Protein AF-A0A1F6FWS7-F1 (afdb_monomer_lite)

Secondary structure (DSSP, 8-state):
--GGG--BHHHHB--TT----EESEEEEETTEEEEEETTEEEEEEB-S-HHHHHHHHIIIIISTT---SS-PEEHHHHHH-B---HHHHHHHHHHHHHHHHHHHTT---S---GGGHHHHHHHHHTSTTHHHHT-

Radius of gyration: 20.65 Å; chains: 1; bounding box: 44×32×55 Å

Foldseek 3Di:
DPCLQVDALVNFKACPPPPDFWAQDWDLDDQWIWTHDPNDTDTIGGPDDSVQVRVLCCVPPVPPPPPPPPDIDGPVCNGRDGGHPVVVVVLVVLLVVLVVLCVVVVQDDPDDDSVCSVVSVVSSVVDPCSVVVPD

pLDDT: mean 80.65, std 11.45, range [44.31, 91.19]

Sequence (135 aa):
MLALEEVKLTDLVDFSGVMMQKFDDLVVEGGDLVLTKDKKKFLCKIKNDKNLVKQTIADKFNDNKLKLKDKEIILSDLKEMSVIDFDKQKELKNYIDDLVFALYFNARIDEIGLDKAEKIKKKCAENKFYAIMKK

Organism: NCBI:txid1798564

Structure (mmCIF, N/CA/C/O backbone):
data_AF-A0A1F6FWS7-F1
#
_entry.id   AF-A0A1F6FWS7-F1
#
loop_
_atom_site.group_PDB
_atom_site.id
_atom_site.type_symbol
_atom_site.label_atom_id
_atom_site.label_alt_id
_atom_site.label_comp_id
_atom_site.label_asym_id
_atom_site.label_entity_id
_atom_site.label_seq_id
_atom_site.pdbx_PDB_ins_code
_atom_site.Cartn_x
_atom_site.Cartn_y
_atom_site.Cartn_z
_atom_site.occupancy
_atom_site.B_iso_or_equiv
_atom_site.auth_seq_id
_atom_site.auth_comp_id
_atom_site.auth_asym_id
_atom_site.auth_atom_id
_atom_site.pdbx_PDB_model_num
ATOM 1 N N . MET A 1 1 ? -8.424 1.364 -16.333 1.00 49.31 1 MET A N 1
ATOM 2 C CA . MET A 1 1 ? -7.740 1.566 -15.039 1.00 49.31 1 MET A CA 1
ATOM 3 C C . MET A 1 1 ? -6.976 0.300 -14.714 1.00 49.31 1 MET A C 1
ATOM 5 O O . MET A 1 1 ? -7.469 -0.777 -15.019 1.00 49.31 1 MET A O 1
ATOM 9 N N . LEU A 1 2 ? -5.765 0.420 -14.178 1.00 54.97 2 LEU A N 1
ATOM 10 C CA . LEU A 1 2 ? -5.060 -0.721 -13.594 1.00 54.97 2 LEU A CA 1
ATOM 11 C C . LEU A 1 2 ? -5.875 -1.116 -12.353 1.00 54.97 2 LEU A C 1
ATOM 13 O O . LEU A 1 2 ? -6.177 -0.225 -11.568 1.00 54.97 2 LEU A O 1
ATOM 17 N N . ALA A 1 3 ? -6.259 -2.383 -12.177 1.00 61.31 3 ALA A N 1
ATOM 18 C CA . ALA A 1 3 ? -7.148 -2.867 -11.099 1.00 61.31 3 ALA A CA 1
ATOM 19 C C . ALA A 1 3 ? -6.619 -2.653 -9.652 1.00 61.31 3 ALA A C 1
ATOM 21 O O . ALA A 1 3 ? -7.130 -3.213 -8.691 1.00 61.31 3 ALA A O 1
ATOM 22 N N . LEU A 1 4 ? -5.587 -1.824 -9.484 1.00 63.62 4 LEU A N 1
ATOM 23 C CA . LEU A 1 4 ? -4.988 -1.394 -8.221 1.00 63.62 4 LEU A CA 1
ATOM 24 C C . LEU A 1 4 ? -5.943 -0.563 -7.347 1.00 63.62 4 LEU A C 1
ATOM 26 O O . LEU A 1 4 ? -5.666 -0.377 -6.169 1.00 63.62 4 LEU A O 1
ATOM 30 N N . GLU A 1 5 ? -7.044 -0.064 -7.910 1.00 62.97 5 GLU A N 1
ATOM 31 C CA . GLU A 1 5 ? -8.068 0.714 -7.198 1.00 62.97 5 GLU A CA 1
ATOM 32 C C . GLU A 1 5 ? -9.174 -0.167 -6.580 1.00 62.97 5 GLU A C 1
ATOM 34 O O . GLU A 1 5 ? -10.040 0.342 -5.871 1.00 62.97 5 GLU A O 1
ATOM 39 N N . GLU A 1 6 ? -9.159 -1.483 -6.834 1.00 72.25 6 GLU A N 1
ATOM 40 C CA . GLU A 1 6 ? -10.216 -2.407 -6.390 1.00 72.25 6 GLU A CA 1
ATOM 41 C C . GLU A 1 6 ? -10.025 -2.923 -4.956 1.00 72.25 6 GLU A C 1
ATOM 43 O O . GLU A 1 6 ? -10.967 -3.466 -4.377 1.00 72.25 6 GLU A O 1
ATOM 48 N N . VAL A 1 7 ? -8.836 -2.746 -4.367 1.00 82.19 7 VAL A N 1
ATOM 49 C CA . VAL A 1 7 ? -8.553 -3.185 -2.993 1.00 82.19 7 VAL A CA 1
ATOM 50 C C . VAL A 1 7 ? -9.325 -2.307 -2.018 1.00 82.19 7 VAL A C 1
ATOM 52 O O . VAL A 1 7 ? -9.192 -1.084 -2.031 1.00 82.19 7 VAL A O 1
ATOM 55 N N . LYS A 1 8 ? -10.116 -2.919 -1.137 1.00 86.88 8 LYS A N 1
ATOM 56 C CA . LYS A 1 8 ? -10.850 -2.212 -0.087 1.00 86.88 8 LYS A CA 1
ATOM 57 C C . LYS A 1 8 ? -10.149 -2.340 1.255 1.00 86.88 8 LYS A C 1
ATOM 59 O O . LYS A 1 8 ? -9.414 -3.288 1.525 1.00 86.88 8 LYS A O 1
ATOM 64 N N . LEU A 1 9 ? -10.448 -1.420 2.168 1.00 86.44 9 LEU A N 1
ATOM 65 C CA . LEU A 1 9 ? -9.922 -1.483 3.533 1.00 86.44 9 LEU A CA 1
ATOM 66 C C . LEU A 1 9 ? -10.370 -2.760 4.269 1.00 86.44 9 LEU A C 1
ATOM 68 O O . LEU A 1 9 ? -9.658 -3.249 5.140 1.00 86.44 9 LEU A O 1
ATOM 72 N N . THR A 1 10 ? -11.511 -3.340 3.888 1.00 89.19 10 THR A N 1
ATOM 73 C CA . THR A 1 10 ? -12.003 -4.644 4.374 1.00 89.19 10 THR A CA 1
ATOM 74 C C . THR A 1 10 ? -11.129 -5.833 3.981 1.00 89.19 10 THR A C 1
ATOM 76 O O . THR A 1 10 ? -11.101 -6.834 4.706 1.00 89.19 10 THR A O 1
ATOM 79 N N . ASP A 1 11 ? -10.391 -5.724 2.879 1.00 86.94 11 ASP A N 1
ATOM 80 C CA . ASP A 1 11 ? -9.445 -6.752 2.444 1.00 86.94 11 ASP A CA 1
ATOM 81 C C . ASP A 1 11 ? -8.170 -6.719 3.299 1.00 86.94 11 ASP A C 1
ATOM 83 O O . ASP A 1 11 ? -7.516 -7.744 3.507 1.00 86.94 11 ASP A O 1
ATOM 87 N N . LEU A 1 12 ? -7.846 -5.548 3.859 1.00 86.75 12 LEU A N 1
ATOM 88 C CA . LEU A 1 12 ? -6.642 -5.316 4.656 1.00 86.75 12 LEU A CA 1
ATOM 89 C C . LEU A 1 12 ? -6.886 -5.372 6.167 1.00 86.75 12 LEU A C 1
ATOM 91 O O . LEU A 1 12 ? -5.961 -5.688 6.912 1.00 86.75 12 LEU A O 1
ATOM 95 N N . VAL A 1 13 ? -8.100 -5.087 6.642 1.00 89.50 13 VAL A N 1
ATOM 96 C CA . VAL A 1 13 ? -8.433 -4.972 8.071 1.00 89.50 13 VAL A CA 1
ATOM 97 C C . VAL A 1 13 ? -9.654 -5.819 8.424 1.00 89.50 13 VAL A C 1
ATOM 99 O O . VAL A 1 13 ? -10.649 -5.868 7.702 1.00 89.50 13 VAL A O 1
ATOM 102 N N . ASP A 1 14 ? -9.591 -6.504 9.564 1.00 90.31 14 ASP A N 1
ATOM 103 C CA . ASP A 1 14 ? -10.701 -7.274 10.106 1.00 90.31 14 ASP A CA 1
ATOM 104 C C . ASP A 1 14 ? -11.656 -6.411 10.943 1.00 90.31 14 ASP A C 1
ATOM 106 O O . ASP A 1 14 ? -11.343 -6.028 12.070 1.00 90.31 14 ASP A O 1
ATOM 110 N N . PHE A 1 15 ? -12.848 -6.153 10.399 1.00 87.94 15 PHE A N 1
ATOM 111 C CA . PHE A 1 15 ? -13.936 -5.443 11.080 1.00 87.94 15 PHE A CA 1
ATOM 112 C C . PHE A 1 15 ? -15.013 -6.377 11.667 1.00 87.94 15 PHE A C 1
ATOM 114 O O . PHE A 1 15 ? -16.057 -5.894 12.106 1.00 87.94 1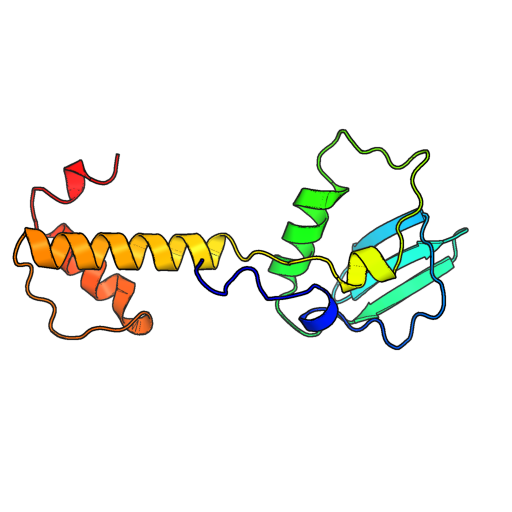5 PHE A O 1
ATOM 121 N N . SER A 1 16 ? -14.822 -7.703 1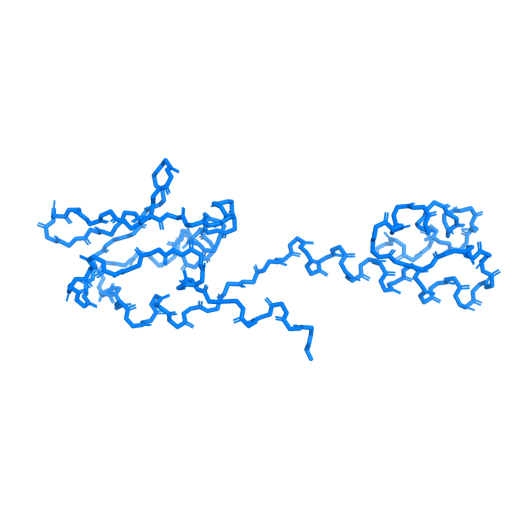1.651 1.00 83.81 16 SER A N 1
ATOM 122 C CA . SER A 1 16 ? -15.849 -8.679 12.068 1.00 83.81 16 SER A CA 1
ATOM 123 C C . SER A 1 16 ? -16.295 -8.525 13.528 1.00 83.81 16 SER A C 1
ATOM 125 O O . SER A 1 16 ? -17.464 -8.739 13.842 1.00 83.81 16 SER A O 1
ATOM 127 N N . GLY A 1 17 ? -15.394 -8.085 14.411 1.00 78.75 17 GLY A N 1
ATOM 128 C CA . GLY A 1 17 ? -15.679 -7.855 15.831 1.00 78.75 17 GLY A CA 1
ATOM 129 C C . GLY A 1 17 ? -16.375 -6.526 16.146 1.00 78.75 17 GLY A C 1
ATOM 130 O O . GLY A 1 17 ? -16.652 -6.244 17.311 1.00 78.75 17 GLY A O 1
ATOM 131 N N . VAL A 1 18 ? -16.648 -5.688 15.142 1.00 84.75 18 VAL A N 1
ATOM 132 C CA . VAL A 1 18 ? -17.138 -4.321 15.341 1.00 84.75 18 VAL A CA 1
ATOM 133 C C . VAL A 1 18 ? -18.630 -4.228 15.028 1.00 84.75 18 VAL A C 1
ATOM 135 O O . VAL A 1 18 ? -19.041 -4.220 13.870 1.00 84.75 18 VAL A O 1
ATOM 138 N N . MET A 1 19 ? -19.453 -4.116 16.074 1.00 81.38 19 MET A N 1
ATOM 139 C CA . MET A 1 19 ? -20.909 -3.930 15.940 1.00 81.38 19 MET A CA 1
ATOM 140 C C . MET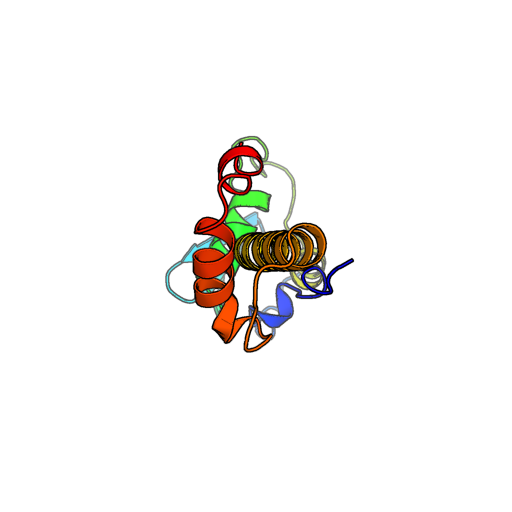 A 1 19 ? -21.327 -2.456 15.834 1.00 81.38 19 MET A C 1
ATOM 142 O O . MET A 1 19 ? -22.432 -2.146 15.389 1.00 81.38 19 MET A O 1
ATOM 146 N N . MET A 1 20 ? -20.463 -1.537 16.266 1.00 85.12 20 MET A N 1
ATOM 147 C CA . MET A 1 20 ? -20.762 -0.109 16.309 1.00 85.12 20 MET A CA 1
ATOM 148 C C . MET A 1 20 ? -20.640 0.516 14.917 1.00 85.12 20 MET A C 1
ATOM 150 O O . MET A 1 20 ? -19.681 0.262 14.198 1.00 85.12 20 MET A O 1
ATOM 154 N N . GLN A 1 21 ? -21.619 1.335 14.535 1.00 85.19 21 GLN A N 1
ATOM 155 C CA . GLN A 1 21 ? -21.689 1.912 13.187 1.00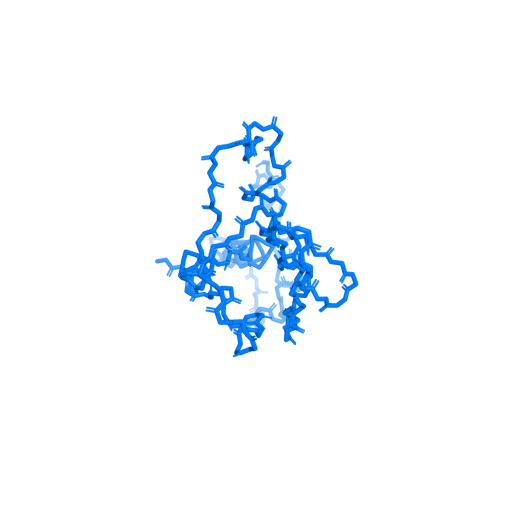 85.19 21 GLN A CA 1
ATOM 156 C C . GLN A 1 21 ? -20.958 3.250 13.050 1.00 85.19 21 GLN A C 1
ATOM 158 O O . GLN A 1 21 ? -20.720 3.688 11.929 1.00 85.19 21 GLN A O 1
ATOM 163 N N . LYS A 1 22 ? -20.641 3.916 14.166 1.00 87.94 22 LYS A N 1
ATOM 164 C CA . LYS A 1 22 ? -20.143 5.294 14.187 1.00 87.94 22 LYS A CA 1
ATOM 165 C C . LYS A 1 22 ? -19.003 5.464 15.185 1.00 87.94 22 LYS A C 1
ATOM 167 O O . LYS A 1 22 ? -19.126 5.006 16.319 1.00 87.94 22 LYS A O 1
ATOM 172 N N . PHE A 1 23 ? -17.953 6.171 14.783 1.00 86.25 23 PHE A N 1
ATOM 173 C CA . PHE A 1 23 ? -16.739 6.407 15.567 1.00 86.25 23 PHE A CA 1
ATOM 174 C C . PHE A 1 23 ? -16.368 7.887 15.571 1.00 86.25 23 PHE A C 1
ATOM 176 O O . PHE A 1 23 ? -16.694 8.620 14.640 1.00 86.25 23 PHE A O 1
ATOM 183 N N . ASP A 1 24 ? -15.708 8.318 16.638 1.00 83.88 24 ASP A N 1
ATOM 184 C CA . ASP A 1 24 ? -15.225 9.691 16.796 1.00 83.88 24 ASP A CA 1
ATOM 185 C C . ASP A 1 24 ? -13.804 9.840 16.243 1.00 83.88 24 ASP A C 1
ATOM 187 O O . ASP A 1 24 ? -13.442 10.902 15.745 1.00 83.88 24 ASP A O 1
ATOM 191 N N . ASP A 1 25 ? -13.002 8.774 16.325 1.00 83.94 25 ASP A N 1
ATOM 192 C CA . ASP A 1 25 ? -11.602 8.787 15.905 1.00 83.94 25 ASP A CA 1
ATOM 193 C C . ASP A 1 25 ? -11.132 7.410 15.414 1.00 83.94 25 ASP A C 1
ATOM 195 O O . ASP A 1 25 ? -11.712 6.373 15.765 1.00 83.94 25 ASP A O 1
ATOM 199 N N . LEU A 1 26 ? -10.063 7.402 14.617 1.00 85.75 26 LEU A N 1
ATOM 200 C CA . LEU A 1 26 ? -9.405 6.197 14.126 1.00 85.75 26 LEU A CA 1
ATOM 201 C C . LEU A 1 26 ? -7.885 6.387 14.045 1.00 85.75 26 LEU A C 1
ATOM 203 O O . LEU A 1 26 ? -7.390 7.356 13.475 1.00 85.75 26 LEU A O 1
ATOM 207 N N . VAL A 1 27 ? -7.126 5.434 14.587 1.00 85.38 27 VAL A N 1
ATOM 208 C CA . VAL A 1 27 ? -5.657 5.493 14.632 1.00 85.38 27 VAL A CA 1
ATOM 209 C C . VAL A 1 27 ? -5.075 4.114 14.357 1.00 85.38 27 VAL A C 1
ATOM 211 O O . VAL A 1 27 ? -5.589 3.105 14.826 1.00 85.38 27 VAL A O 1
ATOM 214 N N . VAL A 1 28 ? -3.972 4.052 13.613 1.00 85.75 28 VAL A N 1
ATOM 215 C CA . VAL A 1 28 ? -3.197 2.815 13.452 1.00 85.75 28 VAL A CA 1
ATOM 216 C C . VAL A 1 28 ? -2.143 2.745 14.557 1.00 85.75 28 VAL A C 1
ATOM 218 O O . VAL A 1 28 ? -1.155 3.481 14.522 1.00 85.75 28 VAL A O 1
ATOM 221 N N . GLU A 1 29 ? -2.330 1.847 15.525 1.00 83.19 29 GLU A N 1
ATOM 222 C CA . GLU A 1 29 ? -1.393 1.611 16.629 1.00 83.19 29 GLU A CA 1
ATOM 223 C C . GLU A 1 29 ? -0.883 0.169 16.565 1.00 83.19 29 GLU A C 1
ATOM 225 O O . GLU A 1 29 ? -1.652 -0.789 16.565 1.00 83.19 29 GLU A O 1
ATOM 230 N N . GLY A 1 30 ? 0.439 -0.017 16.517 1.00 82.25 30 GLY A N 1
ATOM 231 C CA . GLY A 1 30 ? 1.000 -1.368 16.469 1.00 82.25 30 GLY A CA 1
ATOM 232 C C . GLY A 1 30 ? 0.523 -2.137 15.232 1.00 82.25 30 GLY A C 1
ATOM 233 O O . GLY A 1 30 ? 0.788 -1.700 14.117 1.00 82.25 30 GLY A O 1
ATOM 234 N N . GLY A 1 31 ? -0.092 -3.305 15.408 1.00 85.75 31 GLY A N 1
ATOM 235 C CA . GLY A 1 31 ? -0.609 -4.151 14.321 1.00 85.75 31 GLY A CA 1
ATOM 236 C C . GLY A 1 31 ? -2.101 -3.975 14.035 1.00 85.75 31 GLY A C 1
ATOM 237 O O . GLY A 1 31 ? -2.640 -4.722 13.222 1.00 85.75 31 GLY A O 1
ATOM 238 N N . ASP A 1 32 ? -2.756 -3.016 14.687 1.00 88.94 32 ASP A N 1
ATOM 239 C CA . ASP A 1 32 ? -4.209 -2.896 14.695 1.00 88.94 32 ASP A CA 1
ATOM 240 C C . ASP A 1 32 ? -4.655 -1.493 14.260 1.00 88.94 32 ASP A C 1
ATOM 242 O O . ASP A 1 32 ? -3.980 -0.484 14.490 1.00 88.94 32 ASP A O 1
ATOM 246 N N . LEU A 1 33 ? -5.824 -1.432 13.628 1.00 88.94 33 LEU A N 1
ATOM 247 C CA . LEU A 1 33 ? -6.584 -0.207 13.430 1.00 88.94 33 LEU A CA 1
ATOM 248 C C . LEU A 1 33 ? -7.514 -0.031 14.636 1.00 88.94 33 LEU A C 1
ATOM 250 O O . LEU A 1 33 ? -8.429 -0.823 14.861 1.00 88.94 33 LEU A O 1
ATOM 254 N N . VAL A 1 34 ? -7.264 1.005 15.425 1.00 88.62 34 VAL A N 1
ATOM 255 C CA . VAL A 1 34 ? -7.996 1.327 16.648 1.00 88.62 34 VAL A CA 1
ATOM 256 C C . VAL A 1 34 ? -9.079 2.345 16.321 1.00 88.62 34 VAL A C 1
ATOM 258 O O . VAL A 1 34 ? -8.775 3.482 15.972 1.00 88.62 34 VAL A O 1
ATOM 261 N N . LEU A 1 35 ? -10.343 1.952 16.459 1.00 88.75 35 LEU A N 1
ATOM 262 C CA . LEU A 1 35 ? -11.493 2.848 16.333 1.00 88.75 35 LEU A CA 1
ATOM 263 C C . LEU A 1 35 ? -11.933 3.300 17.729 1.00 88.75 35 LEU A C 1
ATOM 265 O O . LEU A 1 35 ? -12.033 2.472 18.635 1.00 88.75 35 LEU A O 1
ATOM 269 N N . THR A 1 36 ? -12.220 4.585 17.924 1.00 86.19 36 THR A N 1
ATOM 270 C CA . THR A 1 36 ? -12.638 5.126 19.229 1.00 86.19 36 THR A CA 1
ATOM 271 C C . THR A 1 36 ? -14.036 5.729 19.146 1.00 86.19 36 THR A C 1
ATOM 273 O O . THR A 1 36 ? -14.314 6.515 18.246 1.00 86.19 36 THR A O 1
ATOM 276 N N . LYS A 1 37 ? -14.917 5.380 20.092 1.00 85.00 37 LYS A N 1
ATOM 277 C CA . LYS A 1 37 ? -16.241 6.000 20.280 1.00 85.00 37 LYS A CA 1
ATOM 278 C C . LYS A 1 37 ? -16.506 6.202 21.766 1.00 85.00 37 LYS A C 1
ATOM 280 O O . LYS A 1 37 ? -16.378 5.247 22.530 1.00 85.00 37 LYS A O 1
ATOM 285 N N . ASP A 1 38 ? -16.833 7.416 22.200 1.00 82.75 38 ASP A N 1
ATOM 286 C CA . ASP A 1 38 ? -17.161 7.730 23.601 1.00 82.75 38 ASP A CA 1
ATOM 287 C C . ASP A 1 38 ? -16.115 7.196 24.608 1.00 82.75 38 ASP A C 1
ATOM 289 O O . ASP A 1 38 ? -16.443 6.610 25.642 1.00 82.75 38 ASP A O 1
ATOM 293 N N . LYS A 1 39 ? -14.820 7.359 24.285 1.00 81.88 39 LYS A N 1
ATOM 294 C CA . LYS A 1 39 ? -13.650 6.834 25.033 1.00 81.88 39 LYS A CA 1
ATOM 295 C C . LYS A 1 39 ? -13.501 5.304 25.060 1.00 81.88 39 LYS A C 1
ATOM 297 O O . LYS A 1 39 ? -12.538 4.808 25.646 1.00 81.88 39 LYS A O 1
ATOM 302 N N . LYS A 1 40 ? -14.393 4.544 24.421 1.00 86.81 40 LYS A N 1
ATOM 303 C CA . LYS A 1 40 ? -14.217 3.103 24.191 1.00 86.81 40 LYS A CA 1
ATOM 304 C C . LYS A 1 40 ? -13.374 2.885 22.943 1.00 86.81 40 LYS A C 1
ATOM 306 O O . LYS A 1 40 ? -13.639 3.489 21.908 1.00 86.81 40 LYS A O 1
ATOM 311 N N . LYS A 1 41 ? -12.382 2.002 23.047 1.00 88.50 41 LYS A N 1
ATOM 312 C CA . LYS A 1 41 ? -11.522 1.586 21.935 1.00 88.50 41 LYS A CA 1
ATOM 313 C C . LYS A 1 41 ? -11.983 0.235 21.389 1.00 88.50 41 LYS A C 1
ATOM 315 O O . LYS A 1 41 ? -12.271 -0.676 22.162 1.00 88.50 41 LYS A O 1
ATOM 320 N N . PHE A 1 42 ? -11.996 0.106 20.070 1.00 88.31 42 PHE A N 1
ATOM 321 C CA . PHE A 1 42 ? -12.280 -1.119 19.332 1.00 88.31 42 PHE A CA 1
ATOM 322 C C . PHE A 1 42 ? -11.061 -1.454 18.478 1.00 88.31 42 PHE A C 1
ATOM 324 O O . PHE A 1 42 ? -10.635 -0.647 17.653 1.00 88.31 42 PHE A O 1
ATOM 331 N N . LEU A 1 43 ? -10.483 -2.630 18.699 1.00 89.38 43 LEU A N 1
ATOM 332 C CA . LEU A 1 43 ? -9.282 -3.081 18.003 1.00 89.38 43 LEU A CA 1
ATOM 333 C C . LEU A 1 43 ? -9.685 -3.891 16.770 1.00 89.38 43 LEU A C 1
ATOM 335 O O . LEU A 1 43 ? -10.361 -4.911 16.897 1.00 89.38 43 LEU A O 1
ATOM 339 N N . CYS A 1 44 ? -9.264 -3.440 15.591 1.00 89.62 44 CYS A N 1
ATOM 340 C CA . CYS A 1 44 ? -9.476 -4.129 14.322 1.00 89.62 44 CYS A CA 1
ATOM 341 C C . CYS A 1 44 ? -8.132 -4.639 13.806 1.00 89.62 44 CYS A C 1
ATOM 343 O O . CYS A 1 44 ? -7.222 -3.850 13.545 1.00 89.62 44 CYS A O 1
ATOM 345 N N . LYS A 1 45 ? -7.994 -5.954 13.645 1.00 90.12 45 LYS A N 1
ATOM 346 C CA . LYS A 1 45 ? -6.708 -6.555 13.285 1.00 90.12 45 LYS A CA 1
ATOM 347 C C . LYS A 1 45 ? -6.349 -6.263 11.833 1.00 90.12 45 LYS A C 1
ATOM 349 O O . LYS A 1 45 ? -7.148 -6.537 10.939 1.00 90.12 45 LYS A O 1
ATOM 354 N N . ILE A 1 46 ? -5.140 -5.765 11.578 1.00 91.19 46 ILE A N 1
ATOM 355 C CA . ILE A 1 46 ? -4.640 -5.613 10.207 1.00 91.19 46 ILE A CA 1
ATOM 356 C C . ILE A 1 46 ? -4.168 -6.984 9.713 1.00 91.19 46 ILE A C 1
ATOM 358 O O . ILE A 1 46 ? -3.290 -7.609 10.308 1.00 91.19 46 ILE A O 1
ATOM 362 N N . LYS A 1 47 ? -4.780 -7.466 8.632 1.00 87.62 47 LYS A N 1
ATOM 363 C CA . LYS A 1 47 ? -4.488 -8.758 8.005 1.00 87.62 47 LYS A CA 1
ATOM 364 C C . LYS A 1 47 ? -3.230 -8.682 7.144 1.00 87.62 47 LYS A C 1
ATOM 366 O O . LYS A 1 47 ? -2.386 -9.560 7.263 1.00 87.62 47 LYS A O 1
ATOM 371 N N . ASN A 1 48 ? -3.110 -7.637 6.319 1.00 81.69 48 ASN A N 1
ATOM 372 C CA . ASN A 1 48 ? -2.038 -7.461 5.333 1.00 81.69 48 ASN A CA 1
ATOM 373 C C . ASN A 1 48 ? -1.621 -5.986 5.190 1.00 81.69 48 ASN A C 1
ATOM 375 O O . ASN A 1 48 ? -2.407 -5.085 5.470 1.00 81.69 48 ASN A O 1
ATOM 379 N N . ASP A 1 49 ? -0.378 -5.762 4.742 1.00 80.19 49 ASP A N 1
ATOM 380 C CA . ASP A 1 49 ? 0.185 -4.461 4.339 1.00 80.19 49 ASP A CA 1
ATOM 381 C C . ASP A 1 49 ? -0.125 -3.284 5.286 1.00 80.19 49 ASP A C 1
ATOM 383 O O . ASP A 1 49 ? -0.706 -2.260 4.926 1.00 80.19 49 ASP A O 1
ATOM 387 N N . LYS A 1 50 ? 0.355 -3.392 6.531 1.00 84.81 50 LYS A N 1
ATOM 388 C CA . LYS A 1 50 ? 0.226 -2.351 7.568 1.00 84.81 50 LYS A CA 1
ATOM 389 C C . LYS A 1 50 ? 0.659 -0.954 7.108 1.00 84.81 50 LYS A C 1
ATOM 391 O O . LYS A 1 50 ? 0.057 0.038 7.519 1.00 84.81 50 LYS A O 1
ATOM 396 N N . ASN A 1 51 ? 1.711 -0.862 6.297 1.00 84.69 51 ASN A N 1
ATOM 397 C CA . ASN A 1 51 ? 2.202 0.423 5.800 1.00 84.69 51 ASN A CA 1
ATOM 398 C C . ASN A 1 51 ? 1.175 1.098 4.888 1.00 84.69 51 ASN A C 1
ATOM 400 O O . ASN A 1 51 ? 0.938 2.293 5.038 1.00 84.69 51 ASN A O 1
ATOM 404 N N . LEU A 1 52 ? 0.517 0.318 4.030 1.00 85.50 52 LEU A N 1
ATOM 405 C CA . LEU A 1 52 ? -0.518 0.793 3.120 1.00 85.50 52 LEU A CA 1
ATOM 406 C C . LEU A 1 52 ? -1.759 1.267 3.887 1.00 85.50 52 LEU A C 1
ATOM 408 O O . LEU A 1 52 ? -2.287 2.343 3.613 1.00 85.50 52 LEU A O 1
ATOM 412 N N . VAL A 1 53 ? -2.175 0.521 4.918 1.00 85.81 53 VAL A N 1
ATOM 413 C CA . VAL A 1 53 ? -3.254 0.952 5.826 1.00 85.81 53 VAL A CA 1
ATOM 414 C C . VAL A 1 53 ? -2.882 2.267 6.511 1.00 85.81 53 VAL A C 1
ATOM 416 O O . VAL A 1 53 ? -3.667 3.211 6.511 1.00 85.81 53 VAL A O 1
ATOM 419 N N . LYS A 1 54 ? -1.663 2.371 7.052 1.00 85.81 54 LYS A N 1
ATOM 420 C CA . LYS A 1 54 ? -1.188 3.586 7.724 1.00 85.81 54 LYS A CA 1
ATOM 421 C C . LYS A 1 54 ? -1.149 4.795 6.785 1.00 85.81 54 LYS A C 1
ATOM 423 O O . LYS A 1 54 ? -1.573 5.868 7.201 1.00 85.81 54 LYS A O 1
ATOM 428 N N . GLN A 1 55 ? -0.654 4.630 5.557 1.00 84.56 55 GLN A N 1
ATOM 429 C CA . GLN A 1 55 ? -0.645 5.680 4.532 1.00 84.56 55 GLN A CA 1
ATOM 430 C C . GLN A 1 55 ? -2.069 6.099 4.167 1.00 84.56 55 GLN A C 1
ATOM 432 O O . GLN A 1 55 ? -2.386 7.275 4.251 1.00 84.56 55 GLN A O 1
ATOM 437 N N . THR A 1 56 ? -2.959 5.141 3.899 1.00 84.06 56 THR A N 1
ATOM 438 C CA . THR A 1 56 ? -4.363 5.425 3.557 1.00 84.06 56 THR A CA 1
ATOM 439 C C . THR A 1 56 ? -5.056 6.231 4.650 1.00 84.06 56 THR A C 1
ATOM 441 O O . THR A 1 56 ? -5.732 7.220 4.369 1.00 84.06 56 THR A O 1
ATOM 444 N N . ILE A 1 57 ? -4.869 5.828 5.910 1.00 84.12 57 ILE A N 1
ATOM 445 C CA . ILE A 1 57 ? -5.409 6.563 7.051 1.00 84.12 57 ILE A CA 1
ATOM 446 C C . ILE A 1 57 ? -4.775 7.954 7.153 1.00 84.12 57 ILE A C 1
ATOM 448 O O . ILE A 1 57 ? -5.485 8.932 7.378 1.00 84.12 57 ILE A O 1
ATOM 452 N N . ALA A 1 58 ? -3.461 8.068 6.955 1.00 81.81 58 ALA A N 1
ATOM 453 C CA . ALA A 1 58 ? -2.778 9.353 7.001 1.00 81.81 58 ALA A CA 1
ATOM 454 C C . ALA A 1 58 ? -3.285 10.321 5.917 1.00 81.81 58 ALA A C 1
ATOM 456 O O . ALA A 1 58 ? -3.631 11.458 6.227 1.00 81.81 58 ALA A O 1
ATOM 457 N N . ASP A 1 59 ? -3.411 9.849 4.681 1.00 78.44 59 ASP A N 1
ATOM 458 C CA . ASP A 1 59 ? -3.824 10.653 3.531 1.00 78.44 59 ASP A CA 1
ATOM 459 C C . ASP A 1 59 ? -5.293 11.086 3.628 1.00 78.44 59 ASP A C 1
ATOM 461 O O . ASP A 1 59 ? -5.656 12.186 3.215 1.00 78.44 59 ASP A O 1
ATOM 465 N N . LYS A 1 60 ? -6.162 10.230 4.182 1.00 75.50 60 LYS A N 1
ATOM 466 C CA . LYS A 1 60 ? -7.604 10.507 4.288 1.00 75.50 60 LYS A CA 1
ATOM 467 C C . LYS A 1 60 ? -7.993 11.266 5.556 1.00 75.50 60 LYS A C 1
ATOM 469 O O . LYS A 1 60 ? -8.964 12.021 5.515 1.00 75.50 60 LYS A O 1
ATOM 474 N N . PHE A 1 61 ? -7.277 11.062 6.665 1.00 73.69 61 PHE A N 1
ATOM 475 C CA . PHE A 1 61 ? -7.688 11.543 7.992 1.00 73.69 61 PHE A CA 1
ATOM 476 C C . PHE A 1 61 ? -6.656 12.424 8.707 1.00 73.69 61 PHE A C 1
ATOM 478 O O . PHE A 1 61 ? -7.031 13.153 9.620 1.00 73.69 61 PHE A O 1
ATOM 485 N N . ASN A 1 62 ? -5.379 12.392 8.313 1.00 63.25 62 ASN A N 1
ATOM 486 C CA . ASN A 1 62 ? -4.290 13.082 9.018 1.00 63.25 62 ASN A CA 1
ATOM 487 C C . ASN A 1 62 ? -3.796 14.343 8.286 1.00 63.25 62 ASN A C 1
ATOM 489 O O . ASN A 1 62 ? -2.985 15.097 8.829 1.00 63.25 62 ASN A O 1
ATOM 493 N N . ASP A 1 63 ? -4.294 14.614 7.074 1.00 52.62 63 ASP A N 1
ATOM 494 C CA . ASP A 1 63 ? -4.064 15.900 6.426 1.00 52.62 63 ASP A CA 1
ATOM 495 C C . ASP A 1 63 ? -4.794 16.987 7.235 1.00 52.62 63 ASP A C 1
ATOM 497 O O . ASP A 1 63 ? -6.010 16.940 7.446 1.00 52.62 63 ASP A O 1
ATOM 501 N N . ASN A 1 64 ? -4.015 17.931 7.763 1.00 44.94 64 ASN A N 1
ATOM 502 C CA . ASN A 1 64 ? -4.298 18.852 8.875 1.00 44.94 64 ASN A CA 1
ATOM 503 C C . ASN A 1 64 ? -5.437 19.884 8.640 1.00 44.94 64 ASN A C 1
ATOM 505 O O . ASN A 1 64 ? -5.371 21.021 9.113 1.00 44.94 64 ASN A O 1
ATOM 509 N N . LYS A 1 65 ? -6.511 19.526 7.929 1.00 46.41 65 LYS A N 1
ATOM 510 C CA . LYS A 1 65 ? -7.700 20.362 7.691 1.00 46.41 65 LYS A CA 1
ATOM 511 C C . LYS A 1 65 ? -9.033 19.691 8.018 1.00 46.41 65 LYS A C 1
ATOM 513 O O . LYS A 1 65 ? -10.000 20.411 8.251 1.00 46.41 65 LYS A O 1
ATOM 518 N N . LEU A 1 66 ? -9.099 18.366 8.136 1.00 44.31 66 LEU A N 1
ATOM 519 C CA . LEU A 1 66 ? -10.282 17.676 8.660 1.00 44.31 66 LEU A CA 1
ATOM 520 C C . LEU A 1 66 ? -10.080 17.359 10.141 1.00 44.31 66 LEU A C 1
ATOM 522 O O . LEU A 1 66 ? -10.040 16.209 10.558 1.00 44.31 66 LEU A O 1
ATOM 526 N N . LYS A 1 67 ? -10.006 18.406 10.973 1.00 44.72 67 LYS A N 1
ATOM 527 C CA . LYS A 1 67 ? -10.404 18.244 12.374 1.00 44.72 67 LYS A CA 1
ATOM 528 C C . LYS A 1 67 ? -11.863 17.788 12.339 1.00 44.72 67 LYS A C 1
ATOM 530 O O . LYS A 1 67 ? -12.745 18.618 12.129 1.00 44.72 67 LYS A O 1
ATOM 535 N N . LEU A 1 68 ? -12.098 16.486 12.504 1.00 50.00 68 LEU A N 1
ATOM 536 C CA . LEU A 1 68 ? -13.402 15.838 12.682 1.00 50.00 68 LEU A CA 1
ATOM 537 C C . LEU A 1 68 ? -14.041 16.292 14.005 1.00 50.00 68 LEU A C 1
ATOM 539 O O . LEU A 1 68 ? -14.434 15.487 14.835 1.00 50.00 68 LEU A O 1
ATOM 543 N N . LYS A 1 69 ? -14.122 17.602 14.245 1.00 45.59 69 LYS A N 1
ATOM 544 C CA . LYS A 1 69 ? -14.831 18.129 15.406 1.00 45.59 69 LYS A CA 1
ATOM 545 C C . LYS A 1 69 ? -16.339 17.883 15.300 1.00 45.59 69 LYS A C 1
ATOM 547 O O . LYS A 1 69 ? -16.980 17.892 16.337 1.00 45.59 69 LYS A O 1
ATOM 552 N N . ASP A 1 70 ? -16.858 17.584 14.098 1.00 49.09 70 ASP A N 1
ATOM 553 C CA . ASP A 1 70 ? -18.301 17.440 13.843 1.00 49.09 70 ASP A CA 1
ATOM 554 C C . ASP A 1 70 ? -18.703 16.325 12.846 1.00 49.09 70 ASP A C 1
ATOM 556 O O . ASP A 1 70 ? -19.868 16.247 12.459 1.00 49.09 70 ASP A O 1
ATOM 560 N N . LYS A 1 71 ? -17.788 15.456 12.384 1.00 59.97 71 LYS A N 1
ATOM 561 C CA . LYS A 1 71 ? -18.140 14.353 11.462 1.00 59.97 71 LYS A CA 1
ATOM 562 C C . LYS A 1 71 ? -17.851 13.001 12.099 1.00 59.97 71 LYS A C 1
ATOM 564 O O . LYS A 1 71 ? -16.699 12.632 12.279 1.00 59.97 71 LYS A O 1
ATOM 569 N N . GLU A 1 72 ? -18.913 12.270 12.418 1.00 73.69 72 GLU A N 1
ATOM 570 C CA . GLU A 1 72 ? -18.824 10.875 12.847 1.00 73.69 72 GLU A CA 1
ATOM 571 C C . GLU A 1 72 ? -18.292 10.011 11.692 1.00 73.69 72 GLU A C 1
ATOM 573 O O . GLU A 1 72 ? -18.793 10.083 10.570 1.00 73.69 72 GLU A O 1
ATOM 578 N N . ILE A 1 73 ? -17.284 9.184 11.964 1.00 82.31 73 ILE A N 1
ATOM 579 C CA . ILE A 1 73 ? -16.737 8.199 11.027 1.00 82.31 73 ILE A CA 1
ATOM 580 C C . ILE A 1 73 ? -17.701 7.013 10.962 1.00 82.31 73 ILE A C 1
ATOM 582 O O . ILE A 1 73 ? -17.964 6.378 11.983 1.00 82.31 73 ILE A O 1
ATOM 586 N N . ILE A 1 74 ? -18.216 6.690 9.777 1.00 86.25 74 ILE A N 1
ATOM 587 C CA . ILE A 1 74 ? -19.180 5.600 9.588 1.00 86.25 74 ILE A CA 1
ATOM 588 C C . ILE A 1 74 ? -18.443 4.309 9.219 1.00 86.25 74 ILE A C 1
ATOM 590 O O . ILE A 1 74 ? -17.570 4.297 8.352 1.00 86.25 74 ILE A O 1
ATOM 594 N N . LEU A 1 75 ? -18.809 3.195 9.857 1.00 85.94 75 LEU A N 1
ATOM 595 C CA . LEU A 1 75 ? -18.191 1.890 9.610 1.00 85.94 75 LEU A CA 1
ATOM 596 C C . LEU A 1 75 ? -18.355 1.439 8.153 1.00 85.94 75 LEU A C 1
ATOM 598 O O . LEU A 1 75 ? -17.424 0.881 7.580 1.00 85.94 75 LEU A O 1
ATOM 602 N N . SER A 1 76 ? -19.528 1.659 7.560 1.00 85.06 76 SER A N 1
ATOM 603 C CA . SER A 1 76 ? -19.798 1.334 6.155 1.00 85.06 76 SER A CA 1
ATOM 604 C C . SER A 1 76 ? -18.842 2.065 5.212 1.00 85.06 76 SER A C 1
ATOM 606 O O . SER A 1 76 ? -18.233 1.424 4.361 1.00 85.06 76 SER A O 1
ATOM 608 N N . ASP A 1 77 ? -18.617 3.361 5.444 1.00 84.50 77 ASP A N 1
ATOM 609 C CA . ASP A 1 77 ? -17.694 4.172 4.645 1.00 84.50 77 ASP A CA 1
ATOM 610 C C . ASP A 1 77 ? -16.257 3.654 4.763 1.00 84.50 77 ASP A C 1
ATOM 612 O O . ASP A 1 77 ? -15.543 3.566 3.767 1.00 84.50 77 ASP A O 1
ATOM 616 N N . LEU A 1 78 ? -15.834 3.248 5.969 1.00 84.94 78 LEU A N 1
ATOM 617 C CA . LEU A 1 78 ? -14.536 2.596 6.167 1.00 84.94 78 LEU A CA 1
ATOM 618 C C . LEU A 1 78 ? -14.449 1.275 5.399 1.00 84.94 78 LEU A C 1
ATOM 620 O O . LEU A 1 78 ? -13.420 0.987 4.800 1.00 84.94 78 LEU A O 1
ATOM 624 N N . LYS A 1 79 ? -15.513 0.468 5.400 1.00 85.00 79 LYS A N 1
ATOM 625 C CA . LYS A 1 79 ? -15.517 -0.850 4.752 1.00 85.00 79 LYS A CA 1
ATOM 626 C C . LYS A 1 79 ? -15.468 -0.776 3.230 1.00 85.00 79 LYS A C 1
ATOM 628 O O . LYS A 1 79 ? -14.863 -1.647 2.601 1.00 85.00 79 LYS A O 1
ATOM 633 N N . GLU A 1 80 ? -16.115 0.233 2.661 1.00 84.31 80 GLU A N 1
ATOM 634 C CA . GLU A 1 80 ? -16.170 0.483 1.220 1.00 84.31 80 GLU A CA 1
ATOM 635 C C . GLU A 1 80 ? -14.992 1.314 0.711 1.00 84.31 80 GLU A C 1
ATOM 637 O O . GLU A 1 80 ? -14.817 1.454 -0.499 1.00 84.31 80 GLU A O 1
ATOM 642 N N . MET A 1 81 ? -14.164 1.829 1.620 1.00 83.81 81 MET A N 1
ATOM 643 C CA . MET A 1 81 ? -13.022 2.660 1.284 1.00 83.81 81 MET A CA 1
ATOM 644 C C . MET A 1 81 ? -12.035 1.919 0.388 1.00 83.81 81 MET A C 1
ATOM 646 O O . MET A 1 81 ? -11.444 0.915 0.790 1.00 83.81 81 MET A O 1
ATOM 650 N N . SER A 1 82 ? -11.823 2.468 -0.806 1.00 82.12 82 SER A N 1
ATOM 651 C CA . SER A 1 82 ? -10.766 2.048 -1.719 1.00 82.12 82 SER A CA 1
ATOM 652 C C . SER A 1 82 ? -9.398 2.411 -1.147 1.00 82.12 82 SER A C 1
ATOM 654 O O . SER A 1 82 ? -9.168 3.554 -0.734 1.00 82.12 82 SER A O 1
ATOM 656 N N . VAL A 1 83 ? -8.484 1.455 -1.188 1.00 83.69 83 VAL A N 1
ATOM 657 C CA . VAL A 1 83 ? -7.095 1.583 -0.772 1.00 83.69 83 VAL A CA 1
ATOM 658 C C . VAL A 1 83 ? -6.231 1.551 -2.024 1.00 83.69 83 VAL A C 1
ATOM 660 O O . VAL A 1 83 ? -6.206 0.552 -2.736 1.00 83.69 83 VAL A O 1
ATOM 663 N N . ILE A 1 84 ? -5.534 2.653 -2.301 1.00 78.62 84 ILE A N 1
ATOM 664 C CA . ILE A 1 84 ? -4.693 2.782 -3.494 1.00 78.62 84 ILE A CA 1
ATOM 665 C C . ILE A 1 84 ? -3.232 2.646 -3.080 1.00 78.62 84 ILE A C 1
ATOM 667 O O . ILE A 1 84 ? -2.711 3.461 -2.321 1.00 78.62 84 ILE A O 1
ATOM 671 N N . ASP A 1 85 ? -2.563 1.627 -3.613 1.00 80.88 85 ASP A N 1
ATOM 672 C CA . ASP A 1 85 ? -1.123 1.436 -3.456 1.00 80.88 85 ASP A CA 1
ATOM 673 C C . ASP A 1 85 ? -0.373 2.260 -4.514 1.00 80.88 85 ASP A C 1
ATOM 675 O O . ASP A 1 85 ? -0.060 1.794 -5.615 1.00 80.88 85 ASP A O 1
ATOM 679 N N . PHE A 1 86 ? -0.143 3.536 -4.193 1.00 78.00 86 PHE A N 1
ATOM 680 C CA . PHE A 1 86 ? 0.545 4.477 -5.081 1.00 78.00 86 PHE A CA 1
ATOM 681 C C . PHE A 1 86 ? 1.987 4.058 -5.388 1.00 78.00 86 PHE A C 1
ATOM 683 O O . PHE A 1 86 ? 2.489 4.360 -6.475 1.00 78.00 86 PHE A O 1
ATOM 690 N N . ASP A 1 87 ? 2.643 3.340 -4.475 1.00 81.56 87 ASP A N 1
ATOM 691 C CA . ASP A 1 87 ? 3.995 2.827 -4.689 1.00 81.56 87 ASP A CA 1
ATOM 692 C C . ASP A 1 87 ? 3.987 1.738 -5.769 1.00 81.56 87 ASP A C 1
ATOM 694 O O . ASP A 1 87 ? 4.724 1.851 -6.756 1.00 81.56 87 ASP A O 1
ATOM 698 N N . LYS A 1 88 ? 3.075 0.758 -5.678 1.00 82.25 88 LYS A N 1
ATOM 699 C CA . LYS A 1 88 ? 2.879 -0.242 -6.746 1.00 82.25 88 LYS A CA 1
ATOM 700 C C . LYS A 1 88 ? 2.437 0.389 -8.061 1.00 82.25 88 LYS A C 1
ATOM 702 O O . LYS A 1 88 ? 2.906 -0.010 -9.127 1.00 82.25 88 LYS A O 1
ATOM 707 N N . GLN A 1 89 ? 1.561 1.394 -8.021 1.00 82.44 89 GLN A N 1
ATOM 708 C CA . GLN A 1 89 ? 1.134 2.102 -9.230 1.00 82.44 89 GLN A CA 1
ATOM 709 C C . GLN A 1 89 ? 2.317 2.791 -9.921 1.00 82.44 89 GLN A C 1
ATOM 711 O O . GLN A 1 89 ? 2.452 2.727 -11.145 1.00 82.44 89 GLN A O 1
ATOM 716 N N . LYS A 1 90 ? 3.200 3.422 -9.142 1.00 85.81 90 LYS A N 1
ATOM 717 C CA . LYS A 1 90 ? 4.411 4.070 -9.646 1.00 85.81 90 LYS A CA 1
ATOM 718 C C . LYS A 1 90 ? 5.404 3.059 -10.208 1.00 85.81 90 LYS A C 1
ATOM 720 O O . LYS A 1 90 ? 5.994 3.319 -11.255 1.00 85.81 90 LYS A O 1
ATOM 725 N N . GLU A 1 91 ? 5.591 1.923 -9.544 1.00 86.81 91 GLU A N 1
ATOM 726 C CA . GLU A 1 91 ? 6.440 0.836 -10.038 1.00 86.81 91 GLU A CA 1
ATOM 727 C C . GLU A 1 91 ? 5.945 0.321 -11.394 1.00 86.81 91 GLU A C 1
ATOM 729 O O . GLU A 1 91 ? 6.711 0.285 -12.359 1.00 86.81 91 GLU A O 1
ATOM 734 N N . LEU A 1 92 ? 4.647 0.027 -11.496 1.00 87.50 92 LEU A N 1
ATOM 735 C CA . LEU A 1 92 ? 4.034 -0.462 -12.726 1.00 87.50 92 LEU A CA 1
ATOM 736 C C . LEU A 1 92 ? 4.091 0.573 -13.853 1.00 87.50 92 LEU A C 1
ATOM 738 O O . LEU A 1 92 ? 4.389 0.224 -14.994 1.00 87.50 92 LEU A O 1
ATOM 742 N N . LYS A 1 93 ? 3.862 1.853 -13.541 1.00 88.19 93 LYS A N 1
ATOM 743 C CA . LYS A 1 93 ? 4.020 2.939 -14.514 1.00 88.19 93 LYS A CA 1
ATOM 744 C C . LYS A 1 93 ? 5.451 2.991 -15.053 1.00 88.19 93 LYS A C 1
ATOM 746 O O . LYS A 1 93 ? 5.634 2.963 -16.264 1.00 88.19 93 LYS A O 1
ATOM 751 N N . ASN A 1 94 ? 6.451 3.020 -14.170 1.00 88.75 94 ASN A N 1
ATOM 752 C CA . ASN A 1 94 ? 7.856 3.060 -14.583 1.00 88.75 94 ASN A CA 1
ATOM 753 C C . ASN A 1 94 ? 8.213 1.858 -15.463 1.00 88.75 94 ASN A C 1
ATOM 755 O O . ASN A 1 94 ? 8.939 1.998 -16.440 1.00 88.75 94 ASN A O 1
ATOM 759 N N . TYR A 1 95 ? 7.683 0.683 -15.125 1.00 89.88 95 TYR A N 1
ATOM 760 C CA . TYR A 1 95 ? 7.882 -0.522 -15.913 1.00 89.88 95 TYR A CA 1
ATOM 761 C C . TYR A 1 95 ? 7.300 -0.400 -17.329 1.00 89.88 95 TYR A C 1
ATOM 763 O O . TYR A 1 95 ? 7.973 -0.732 -18.303 1.00 89.88 95 TYR A O 1
ATOM 771 N N . ILE A 1 96 ? 6.075 0.118 -17.457 1.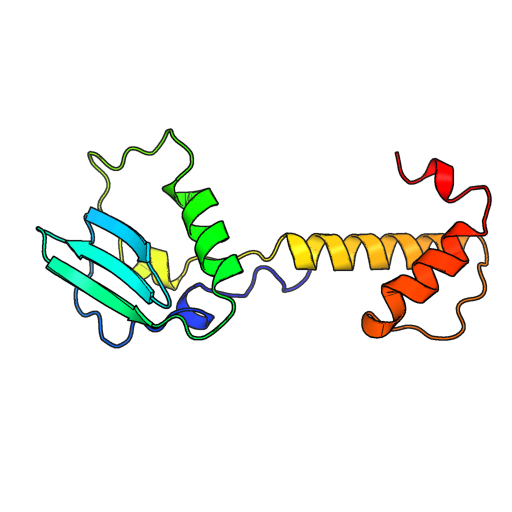00 89.44 96 ILE A N 1
ATOM 772 C CA . ILE A 1 96 ? 5.447 0.383 -18.758 1.00 89.44 96 ILE A CA 1
ATOM 773 C C . ILE A 1 96 ? 6.273 1.396 -19.555 1.00 89.44 96 ILE A C 1
ATOM 775 O O . ILE A 1 96 ? 6.543 1.156 -20.730 1.00 89.44 96 ILE A O 1
ATOM 779 N N . ASP A 1 97 ? 6.717 2.484 -18.924 1.00 88.00 97 ASP A N 1
ATOM 780 C CA . ASP A 1 97 ? 7.547 3.506 -19.571 1.00 88.00 97 ASP A CA 1
ATOM 781 C C . ASP A 1 97 ? 8.862 2.900 -20.105 1.00 88.00 97 ASP A C 1
ATOM 783 O O . ASP A 1 97 ? 9.267 3.180 -21.236 1.00 88.00 97 ASP A O 1
ATOM 787 N N . ASP A 1 98 ? 9.494 2.006 -19.337 1.00 88.81 98 ASP A N 1
ATOM 788 C CA . ASP A 1 98 ? 10.714 1.298 -19.740 1.00 88.81 98 ASP A CA 1
ATOM 789 C C . ASP A 1 98 ? 10.472 0.330 -20.912 1.00 88.81 98 ASP A C 1
ATOM 791 O O . ASP A 1 98 ? 11.297 0.249 -21.827 1.00 88.81 98 ASP A O 1
ATOM 795 N N . LEU A 1 99 ? 9.338 -0.378 -20.926 1.00 89.94 99 LEU A N 1
ATOM 796 C CA . LEU A 1 99 ? 8.949 -1.253 -22.037 1.00 89.94 99 LEU A CA 1
ATOM 797 C C . LEU A 1 99 ? 8.658 -0.461 -23.314 1.00 89.94 99 LEU A C 1
ATOM 799 O O . LEU A 1 99 ? 9.123 -0.828 -24.393 1.00 89.94 99 LEU A O 1
ATOM 803 N N . VAL A 1 100 ? 7.914 0.640 -23.197 1.00 90.31 100 VAL A N 1
ATOM 804 C CA . VAL A 1 100 ? 7.624 1.535 -24.321 1.00 90.31 100 VAL A CA 1
ATOM 805 C C . VAL A 1 100 ? 8.928 2.093 -24.883 1.00 90.31 100 VAL A C 1
ATOM 807 O O . VAL A 1 100 ? 9.144 2.041 -26.094 1.00 90.31 100 VAL A O 1
ATOM 810 N N . PHE A 1 101 ? 9.841 2.550 -24.023 1.00 89.31 101 PHE A N 1
ATOM 811 C CA . PHE A 1 101 ? 11.158 3.009 -24.453 1.00 89.31 101 PHE A CA 1
ATOM 812 C C . PHE A 1 101 ? 11.915 1.935 -25.238 1.00 89.31 101 PHE A C 1
ATOM 814 O O . PHE A 1 101 ? 12.458 2.216 -26.308 1.00 89.31 101 PHE A O 1
ATOM 821 N N . ALA A 1 102 ? 11.936 0.701 -24.734 1.00 89.12 102 ALA A N 1
ATOM 822 C CA . ALA A 1 102 ? 12.633 -0.387 -25.400 1.00 89.12 102 ALA A CA 1
ATOM 823 C C . ALA A 1 102 ? 12.068 -0.691 -26.791 1.00 89.12 102 ALA A C 1
ATOM 825 O O . ALA A 1 102 ? 12.849 -0.939 -27.709 1.00 89.12 102 ALA A O 1
ATOM 826 N N . LEU A 1 103 ? 10.745 -0.605 -26.967 1.00 87.44 103 LEU A N 1
ATOM 827 C CA . LEU A 1 103 ? 10.099 -0.752 -28.274 1.00 87.44 103 LEU A CA 1
ATOM 828 C C . LEU A 1 103 ? 10.506 0.366 -29.241 1.00 87.44 103 LEU A C 1
ATOM 830 O O . LEU A 1 103 ? 10.869 0.086 -30.381 1.00 87.44 103 LEU A O 1
ATOM 834 N N . TYR A 1 104 ? 10.491 1.623 -28.791 1.00 87.81 104 TYR A N 1
ATOM 835 C CA . TYR A 1 104 ? 10.820 2.770 -29.645 1.00 87.81 104 TYR A CA 1
ATOM 836 C C . TYR A 1 104 ? 12.297 2.828 -30.039 1.00 87.81 104 TYR A C 1
ATOM 838 O O . TYR A 1 104 ? 12.628 3.173 -31.172 1.00 87.81 104 TYR A O 1
ATOM 846 N N . PHE A 1 105 ? 13.192 2.497 -29.111 1.00 85.75 105 PHE A N 1
ATOM 847 C CA . PHE A 1 105 ? 14.637 2.600 -29.311 1.00 85.75 105 PHE A CA 1
ATOM 848 C C . PHE A 1 105 ? 15.307 1.256 -29.612 1.00 85.75 105 PHE A C 1
ATOM 850 O O . PHE A 1 105 ? 16.537 1.175 -29.621 1.00 85.75 105 PHE A O 1
ATOM 857 N N . ASN A 1 106 ? 14.505 0.219 -29.874 1.00 82.94 106 ASN A N 1
ATOM 858 C CA . ASN A 1 106 ? 14.942 -1.140 -30.187 1.00 82.94 106 ASN A CA 1
ATOM 859 C C . ASN A 1 106 ? 15.966 -1.689 -29.170 1.00 82.94 106 ASN A C 1
ATOM 861 O O . ASN A 1 106 ? 16.966 -2.318 -29.534 1.00 82.94 106 ASN A O 1
ATOM 865 N N . ALA A 1 107 ? 15.749 -1.399 -27.882 1.00 82.38 107 ALA A N 1
ATOM 866 C CA . ALA A 1 107 ? 16.593 -1.918 -26.812 1.00 82.38 107 ALA A CA 1
ATOM 867 C C . ALA A 1 107 ? 16.325 -3.421 -26.655 1.00 82.38 107 ALA A C 1
ATOM 869 O O . ALA A 1 107 ? 15.178 -3.853 -26.541 1.00 82.38 107 ALA A O 1
ATOM 870 N N . ARG A 1 108 ? 17.384 -4.236 -26.650 1.00 83.31 108 ARG A N 1
ATOM 871 C CA . ARG A 1 108 ? 17.255 -5.699 -26.587 1.00 83.31 108 ARG A CA 1
ATOM 872 C C . ARG A 1 108 ? 16.837 -6.157 -25.191 1.00 83.31 108 ARG A C 1
ATOM 874 O O . ARG A 1 108 ? 17.679 -6.325 -24.310 1.00 83.31 108 ARG A O 1
ATOM 881 N N . ILE A 1 109 ? 15.546 -6.389 -24.997 1.00 83.75 109 ILE A N 1
ATOM 882 C CA . ILE A 1 109 ? 15.010 -7.046 -23.803 1.00 83.75 109 ILE A CA 1
ATOM 883 C C . ILE A 1 109 ? 15.030 -8.559 -24.031 1.00 83.75 109 ILE A C 1
ATOM 885 O O . ILE A 1 109 ? 14.458 -9.035 -25.006 1.00 83.75 109 ILE A O 1
ATOM 889 N N . ASP A 1 110 ? 15.674 -9.307 -23.133 1.00 80.31 110 ASP A N 1
ATOM 890 C CA . ASP A 1 110 ? 15.739 -10.773 -23.253 1.00 80.31 110 ASP A CA 1
ATOM 891 C C . ASP A 1 110 ? 14.467 -11.429 -22.704 1.00 80.31 110 ASP A C 1
ATOM 893 O O . ASP A 1 110 ? 14.022 -12.459 -23.196 1.00 80.31 110 ASP A O 1
ATOM 897 N N . GLU A 1 111 ? 13.880 -10.832 -21.664 1.00 82.81 111 GLU A N 1
ATOM 898 C CA . GLU A 1 111 ? 12.771 -11.406 -20.913 1.00 82.81 111 GLU A CA 1
ATOM 899 C C . GLU A 1 111 ? 11.843 -10.306 -20.384 1.00 82.81 111 GLU A C 1
ATOM 901 O O . GLU A 1 111 ? 12.309 -9.264 -19.925 1.00 82.81 111 GLU A O 1
ATOM 906 N N . ILE A 1 112 ? 10.533 -10.561 -20.410 1.00 83.94 112 ILE A N 1
ATOM 907 C CA . ILE A 1 112 ? 9.476 -9.647 -19.952 1.00 83.94 112 ILE A CA 1
ATOM 908 C C . ILE A 1 112 ? 8.900 -10.183 -18.631 1.00 83.94 112 ILE A C 1
ATOM 910 O O . ILE A 1 112 ? 8.761 -11.393 -18.462 1.00 83.94 112 ILE A O 1
ATOM 914 N N . GLY A 1 113 ? 8.596 -9.284 -17.697 1.00 83.69 113 GLY A N 1
ATOM 915 C CA . GLY A 1 113 ? 8.094 -9.577 -16.355 1.00 83.69 113 GLY A CA 1
ATOM 916 C C . GLY A 1 113 ? 8.387 -8.434 -15.378 1.00 83.69 113 GLY A C 1
ATOM 917 O O . GLY A 1 113 ? 9.436 -7.789 -15.473 1.00 83.69 113 GLY A O 1
ATOM 918 N N . LEU A 1 114 ? 7.467 -8.174 -14.441 1.00 82.88 114 LEU A N 1
ATOM 919 C CA . LEU A 1 114 ? 7.655 -7.174 -13.375 1.00 82.88 114 LEU A CA 1
ATOM 920 C C . LEU A 1 114 ? 8.840 -7.528 -12.466 1.00 82.88 114 LEU A C 1
ATOM 922 O O . LEU A 1 114 ? 9.603 -6.652 -12.077 1.00 82.88 114 LEU A O 1
ATOM 926 N N . ASP A 1 115 ? 9.077 -8.820 -12.234 1.00 86.25 115 ASP A N 1
ATOM 927 C CA . ASP A 1 115 ? 10.252 -9.358 -11.535 1.00 86.25 115 ASP A CA 1
ATOM 928 C C . ASP A 1 115 ? 11.587 -8.985 -12.211 1.00 86.25 115 ASP A C 1
ATOM 930 O O . ASP A 1 115 ? 12.656 -9.054 -11.603 1.00 86.25 115 ASP A O 1
ATOM 934 N N . LYS A 1 116 ? 11.533 -8.552 -13.475 1.00 87.00 116 LYS A N 1
ATOM 935 C CA . LYS A 1 116 ? 12.686 -8.169 -14.300 1.00 87.00 116 LYS A CA 1
ATOM 936 C C . LYS A 1 116 ? 12.722 -6.673 -14.589 1.00 87.00 116 LYS A C 1
ATOM 938 O O . LYS A 1 116 ? 13.603 -6.235 -15.334 1.00 87.00 116 LYS A O 1
ATOM 943 N N . ALA A 1 117 ? 11.829 -5.883 -13.985 1.00 86.56 117 ALA A N 1
ATOM 944 C CA . ALA A 1 117 ? 11.727 -4.443 -14.205 1.00 86.56 117 ALA A CA 1
ATOM 945 C C . ALA A 1 117 ? 13.078 -3.733 -14.023 1.00 86.56 117 ALA A C 1
ATOM 947 O O . ALA A 1 117 ? 13.491 -2.966 -14.889 1.00 86.56 117 ALA A O 1
ATOM 948 N N . GLU A 1 118 ? 13.841 -4.059 -12.974 1.00 86.25 118 GLU A N 1
ATOM 949 C CA . GLU A 1 118 ? 15.170 -3.468 -12.765 1.00 86.25 118 GLU A CA 1
ATOM 950 C C . GLU A 1 118 ? 16.181 -3.804 -13.869 1.00 86.25 118 GLU A C 1
ATOM 952 O O . GLU A 1 118 ? 17.002 -2.962 -14.242 1.00 86.25 118 GLU A O 1
ATOM 957 N N . LYS A 1 119 ? 16.152 -5.035 -14.392 1.00 86.69 119 LYS A N 1
ATOM 958 C CA . LYS A 1 119 ? 17.054 -5.460 -15.472 1.00 86.69 119 LYS A CA 1
ATOM 959 C C . LYS A 1 119 ? 16.713 -4.726 -16.763 1.00 86.69 119 LYS A C 1
ATOM 961 O O . LYS A 1 119 ? 17.614 -4.216 -17.424 1.00 86.69 119 LYS A O 1
ATOM 966 N N . ILE A 1 120 ? 15.425 -4.626 -17.084 1.00 86.62 120 ILE A N 1
ATOM 967 C CA . ILE A 1 120 ? 14.933 -3.891 -18.255 1.00 86.62 120 ILE A CA 1
ATOM 968 C C . ILE A 1 120 ? 15.317 -2.413 -18.144 1.00 86.62 120 ILE A C 1
ATOM 970 O O . ILE A 1 120 ? 15.916 -1.865 -19.065 1.00 86.62 120 ILE A O 1
ATOM 974 N N . LYS A 1 121 ? 15.103 -1.804 -16.976 1.00 87.88 121 LYS A N 1
ATOM 975 C CA . LYS A 1 121 ? 15.499 -0.424 -16.679 1.00 87.88 121 LYS A CA 1
ATOM 976 C C . LYS A 1 121 ? 16.986 -0.162 -16.918 1.00 87.88 121 LYS A C 1
ATOM 978 O O . LYS A 1 121 ? 17.345 0.867 -17.485 1.00 87.88 121 LYS A O 1
ATOM 983 N N . LYS A 1 122 ? 17.859 -1.086 -16.497 1.00 87.56 122 LYS A N 1
ATOM 984 C CA . LYS A 1 122 ? 19.313 -0.997 -16.730 1.00 87.56 122 LYS A CA 1
ATOM 985 C C . LYS A 1 122 ? 19.647 -1.040 -18.220 1.00 87.56 122 LYS A C 1
ATOM 987 O O . LYS A 1 122 ? 20.396 -0.188 -18.679 1.00 87.56 122 LYS A O 1
ATOM 992 N N . LYS A 1 123 ? 19.032 -1.954 -18.975 1.00 86.00 123 LYS A N 1
ATOM 993 C CA . LYS A 1 123 ? 19.221 -2.036 -20.431 1.00 86.00 123 LYS A CA 1
ATOM 994 C C . LYS A 1 123 ? 18.728 -0.789 -21.161 1.00 86.00 123 LYS A C 1
ATOM 996 O O . LYS A 1 123 ? 19.402 -0.291 -22.055 1.00 86.00 123 LYS A O 1
ATOM 1001 N N . CYS A 1 124 ? 17.578 -0.247 -20.766 1.00 85.31 124 CYS A N 1
ATOM 1002 C CA . CYS A 1 124 ? 17.081 1.011 -21.320 1.00 85.31 124 CYS A CA 1
ATOM 1003 C C . CYS A 1 124 ? 18.034 2.174 -20.998 1.00 85.31 124 CYS A C 1
ATOM 1005 O O . CYS A 1 124 ? 18.277 3.014 -21.861 1.00 85.31 124 CYS A O 1
ATOM 1007 N N . ALA A 1 125 ? 18.645 2.185 -19.808 1.00 86.44 125 ALA A N 1
ATOM 1008 C CA . ALA A 1 125 ? 19.589 3.219 -19.382 1.00 86.44 125 ALA A CA 1
ATOM 1009 C C . ALA A 1 125 ? 20.928 3.243 -20.134 1.00 86.44 125 ALA A C 1
ATOM 1011 O O . ALA A 1 125 ? 21.590 4.278 -20.131 1.00 86.44 125 ALA A O 1
ATOM 1012 N N . GLU A 1 126 ? 21.311 2.160 -20.810 1.00 85.94 126 GLU A N 1
A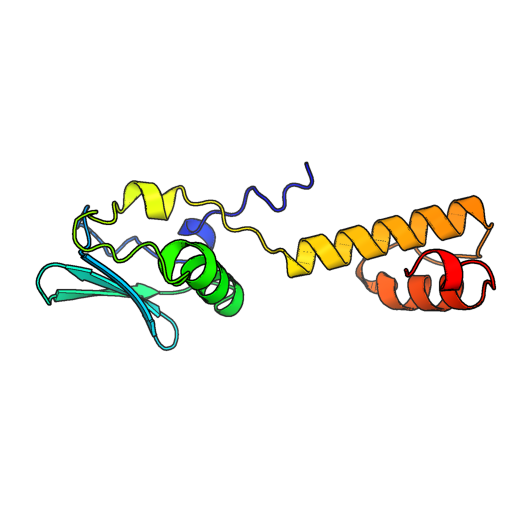TOM 1013 C CA . GLU A 1 126 ? 22.470 2.150 -21.717 1.00 85.94 126 GLU A CA 1
ATOM 1014 C C . GLU A 1 126 ? 22.239 3.038 -22.952 1.00 85.94 126 GLU A C 1
ATOM 1016 O O . GLU A 1 126 ? 23.183 3.487 -23.605 1.00 85.94 126 GLU A O 1
ATOM 1021 N N . ASN A 1 127 ? 20.978 3.332 -23.276 1.00 82.88 127 ASN A N 1
ATOM 1022 C CA . ASN A 1 127 ? 20.635 4.195 -24.387 1.00 82.88 127 ASN A CA 1
ATOM 1023 C C . ASN A 1 127 ? 20.720 5.678 -23.991 1.00 82.88 127 ASN A C 1
ATOM 1025 O O . ASN A 1 127 ? 20.048 6.147 -23.071 1.00 82.88 127 ASN A O 1
ATOM 1029 N N . LYS A 1 128 ? 21.481 6.455 -24.769 1.00 80.94 128 LYS A N 1
ATOM 1030 C CA . LYS A 1 128 ? 21.686 7.902 -24.574 1.00 80.94 128 LYS A CA 1
ATOM 1031 C C . LYS A 1 128 ? 20.395 8.729 -24.465 1.00 80.94 128 LYS A C 1
ATOM 1033 O O . LYS A 1 128 ? 20.405 9.783 -23.835 1.00 80.94 128 LYS A O 1
ATOM 1038 N N . PHE A 1 129 ? 19.293 8.276 -25.066 1.00 80.00 129 PHE A N 1
ATOM 1039 C CA . PHE A 1 129 ? 18.013 8.991 -25.054 1.00 80.00 129 PHE A CA 1
ATOM 1040 C C . PHE A 1 129 ? 17.182 8.736 -23.790 1.00 80.00 129 PHE A C 1
ATOM 1042 O O . PHE A 1 129 ? 16.260 9.493 -23.496 1.00 80.00 129 PHE A O 1
ATOM 1049 N N . TYR A 1 130 ? 17.529 7.724 -22.995 1.00 81.06 130 TYR A N 1
ATOM 1050 C CA . TYR A 1 130 ? 16.793 7.373 -21.782 1.00 81.06 130 TYR A CA 1
ATOM 1051 C C . TYR A 1 130 ? 16.921 8.438 -20.683 1.00 81.06 130 TYR A C 1
ATOM 1053 O O . TYR A 1 130 ? 15.962 8.740 -19.976 1.00 81.06 130 TYR A O 1
ATOM 1061 N N . ALA A 1 131 ? 18.088 9.086 -20.593 1.00 74.56 131 ALA A N 1
ATOM 1062 C CA . ALA A 1 131 ? 18.329 10.195 -19.669 1.00 74.56 131 ALA A CA 1
ATOM 1063 C C . ALA A 1 131 ? 17.451 11.428 -19.960 1.00 74.56 131 ALA A C 1
ATOM 1065 O O . ALA A 1 131 ? 17.202 12.227 -19.061 1.00 74.56 131 ALA A O 1
ATOM 1066 N N . ILE A 1 132 ? 16.963 11.577 -21.196 1.00 76.50 132 ILE A N 1
ATOM 1067 C CA . ILE A 1 132 ? 16.115 12.704 -21.608 1.00 76.50 132 ILE A CA 1
ATOM 1068 C C . ILE A 1 132 ? 14.667 12.498 -21.142 1.00 76.50 132 ILE A C 1
ATOM 1070 O O . ILE A 1 132 ? 13.997 13.472 -20.812 1.00 76.50 132 ILE A O 1
ATOM 1074 N N . MET A 1 133 ? 14.197 11.248 -21.059 1.00 66.56 133 MET A N 1
ATOM 1075 C CA . MET A 1 133 ? 12.826 10.942 -20.629 1.00 66.56 133 MET A CA 1
ATOM 1076 C C . MET A 1 133 ? 12.615 10.992 -19.112 1.00 66.56 133 MET A C 1
ATOM 1078 O O . MET A 1 133 ? 11.478 11.059 -18.664 1.00 66.56 133 MET A O 1
ATOM 1082 N N . LYS A 1 134 ? 13.685 10.946 -18.309 1.00 61.03 134 LYS A N 1
ATOM 1083 C CA . LYS A 1 134 ? 13.607 10.919 -16.836 1.00 61.03 134 LYS A CA 1
ATOM 1084 C C . LYS A 1 134 ? 13.489 12.293 -16.159 1.00 61.03 134 LYS A C 1
ATOM 1086 O O . LYS A 1 134 ? 13.734 12.382 -14.956 1.00 61.03 134 LYS A O 1
ATOM 1091 N N . LYS A 1 135 ? 13.167 13.347 -16.911 1.00 47.34 135 LYS A N 1
ATOM 1092 C CA . LYS A 1 135 ? 12.907 14.682 -16.352 1.00 47.34 135 LYS A CA 1
ATOM 1093 C C . LYS A 1 135 ? 11.538 14.775 -15.693 1.00 47.34 135 LYS A C 1
ATOM 1095 O O . LYS A 1 135 ? 10.578 14.213 -16.258 1.00 47.34 135 LYS A O 1
#